Protein AF-A0A1A8C003-F1 (afdb_monomer_lite)

InterPro domains:
  IPR001368 TNFR/NGFR cysteine-rich region [PS50050] (21-54)
  IPR052302 Neurotrophin receptor-related death domain-containing protein [PTHR46605] (3-60)

Secondary structure (DSSP, 8-state):
-HHHHHHHTS------------TTS-B-TTSPBPPPPPTTEEEEE-SSSS--EEEE-----

Organism: Nothobranchius kadleci (NCBI:txid1051664)

pLDDT: mean 79.95, std 17.05, range [53.69, 96.19]

Structure (mmCIF, N/CA/C/O backbone):
data_AF-A0A1A8C003-F1
#
_entry.id   AF-A0A1A8C003-F1
#
loop_
_atom_site.group_PDB
_atom_site.id
_atom_site.type_symbol
_atom_site.label_atom_id
_atom_site.label_alt_id
_atom_site.label_comp_id
_atom_site.label_asym_id
_atom_site.label_entity_id
_atom_site.label_seq_id
_atom_site.pdbx_PDB_ins_code
_atom_site.Cartn_x
_atom_site.Cartn_y
_atom_site.Cartn_z
_atom_site.occupancy
_atom_site.B_iso_or_equiv
_atom_site.auth_seq_id
_atom_site.auth_comp_id
_atom_site.auth_asym_id
_atom_site.auth_atom_id
_atom_site.pdbx_PDB_model_num
ATOM 1 N N . MET A 1 1 ? 50.233 23.741 5.175 1.00 57.38 1 MET A N 1
ATOM 2 C CA . MET A 1 1 ? 49.596 24.018 3.863 1.00 57.38 1 MET A CA 1
ATOM 3 C C . MET A 1 1 ? 48.927 22.780 3.259 1.00 57.38 1 MET A C 1
ATOM 5 O O . MET A 1 1 ? 47.765 22.868 2.907 1.0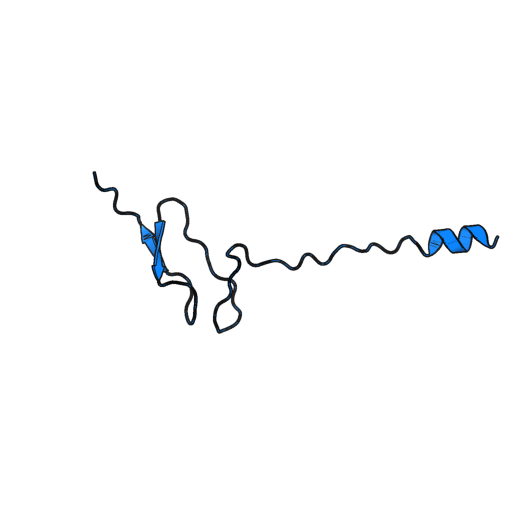0 57.38 1 MET A O 1
ATOM 9 N N . LYS A 1 2 ? 49.591 21.613 3.197 1.00 53.69 2 LYS A N 1
ATOM 10 C CA . LYS A 1 2 ? 49.024 20.378 2.599 1.00 53.69 2 LYS A CA 1
ATOM 11 C C . LYS A 1 2 ? 47.954 19.666 3.446 1.00 53.69 2 LYS A C 1
ATOM 13 O O . LYS A 1 2 ? 47.085 19.018 2.885 1.00 53.69 2 LYS A O 1
ATOM 18 N N . ALA A 1 3 ? 47.985 19.823 4.773 1.00 55.59 3 ALA A N 1
ATOM 19 C CA . ALA A 1 3 ? 47.026 19.169 5.674 1.00 55.59 3 ALA A CA 1
ATOM 20 C C . ALA A 1 3 ? 45.637 19.838 5.695 1.00 55.59 3 ALA A C 1
ATOM 22 O O . ALA A 1 3 ? 44.634 19.155 5.849 1.00 55.59 3 ALA A O 1
ATOM 23 N N . VAL A 1 4 ? 45.563 21.159 5.481 1.00 57.53 4 VAL A N 1
ATOM 24 C CA . VAL A 1 4 ? 44.289 21.911 5.477 1.00 57.53 4 VAL A CA 1
ATOM 25 C C . VAL A 1 4 ? 43.446 21.554 4.247 1.00 57.53 4 VAL A C 1
ATOM 27 O O . VAL A 1 4 ? 42.235 21.394 4.347 1.00 57.53 4 VAL A O 1
ATOM 30 N N . LEU A 1 5 ? 44.105 21.335 3.105 1.00 57.69 5 LEU A N 1
ATOM 31 C CA . LEU A 1 5 ? 43.476 20.856 1.869 1.00 57.69 5 LEU A CA 1
ATOM 32 C C . LEU A 1 5 ? 42.845 19.464 2.026 1.00 57.69 5 LEU A C 1
ATOM 34 O O . LEU A 1 5 ? 41.852 19.173 1.370 1.00 57.69 5 LEU A O 1
ATOM 38 N N . PHE A 1 6 ? 43.392 18.623 2.909 1.00 55.38 6 PHE A N 1
ATOM 39 C CA . PHE A 1 6 ? 42.896 17.264 3.135 1.00 55.38 6 PHE A CA 1
ATOM 40 C C . PHE A 1 6 ? 41.595 17.239 3.954 1.00 55.38 6 PHE A C 1
ATOM 42 O O . PHE A 1 6 ? 40.736 16.398 3.711 1.00 55.38 6 PHE A O 1
ATOM 49 N N . PHE A 1 7 ? 41.414 18.189 4.877 1.00 55.50 7 PHE A N 1
ATOM 50 C CA . PHE A 1 7 ? 40.189 18.307 5.678 1.00 55.50 7 PHE A CA 1
ATOM 51 C C . PHE A 1 7 ? 39.028 18.973 4.926 1.00 55.50 7 PHE A C 1
ATOM 53 O O . PHE A 1 7 ? 37.875 18.658 5.200 1.00 55.50 7 PHE A O 1
ATOM 60 N N . LEU A 1 8 ? 39.308 19.835 3.943 1.00 56.50 8 LEU A N 1
ATOM 61 C CA . LEU A 1 8 ? 38.274 20.478 3.116 1.00 56.50 8 LEU A CA 1
ATOM 62 C C . LEU A 1 8 ? 37.565 19.506 2.153 1.00 56.50 8 LEU A C 1
ATOM 64 O O . LEU A 1 8 ? 36.459 19.795 1.713 1.00 56.50 8 LEU A O 1
ATOM 68 N N . MET A 1 9 ? 38.173 18.356 1.845 1.00 57.66 9 MET A N 1
ATOM 69 C CA . MET A 1 9 ? 37.630 17.357 0.909 1.00 57.66 9 MET A CA 1
ATOM 70 C C . MET A 1 9 ? 36.792 16.254 1.578 1.00 57.66 9 MET A C 1
ATOM 72 O O . MET A 1 9 ? 36.202 15.436 0.879 1.00 57.66 9 MET A O 1
ATOM 76 N N . LEU A 1 10 ? 36.727 16.214 2.914 1.00 59.00 10 LEU A N 1
ATOM 77 C CA . LEU A 1 10 ? 35.948 15.221 3.677 1.00 59.00 10 LEU A CA 1
ATOM 78 C C . LEU A 1 10 ? 34.594 15.766 4.170 1.00 59.00 10 LEU A C 1
ATOM 80 O O . LEU A 1 10 ? 33.905 15.102 4.936 1.00 59.00 10 LEU A O 1
ATOM 84 N N . GLY A 1 11 ? 34.218 16.972 3.739 1.00 60.38 11 GLY A N 1
ATOM 85 C CA . GLY A 1 11 ? 32.951 17.626 4.069 1.00 60.38 11 GLY A CA 1
ATOM 86 C C . GLY A 1 11 ? 31.897 17.490 2.975 1.00 60.38 11 GLY A C 1
ATOM 87 O O . GLY A 1 11 ? 31.191 18.457 2.719 1.00 60.38 11 GLY A O 1
ATOM 88 N N . LEU A 1 12 ? 31.829 16.348 2.281 1.00 58.91 12 LEU A N 1
ATOM 89 C CA . LEU A 1 12 ? 30.720 16.080 1.368 1.00 58.91 12 LEU A CA 1
ATOM 90 C C . LEU A 1 12 ? 29.703 15.186 2.069 1.00 58.91 12 LEU A C 1
ATOM 92 O O . LEU A 1 12 ? 29.833 13.963 2.111 1.00 58.91 12 LEU A O 1
ATOM 96 N N . ASP A 1 13 ? 28.727 15.871 2.658 1.00 57.31 13 ASP A N 1
ATOM 97 C CA . ASP A 1 13 ? 27.392 15.424 3.021 1.00 57.31 13 ASP A CA 1
ATOM 98 C C . ASP A 1 13 ? 26.889 14.272 2.146 1.00 57.31 13 ASP A C 1
ATOM 100 O O . ASP A 1 13 ? 26.211 14.443 1.133 1.00 57.31 13 ASP A O 1
ATOM 104 N N . TRP A 1 14 ? 27.164 13.055 2.590 1.00 57.03 14 TRP A N 1
ATOM 105 C 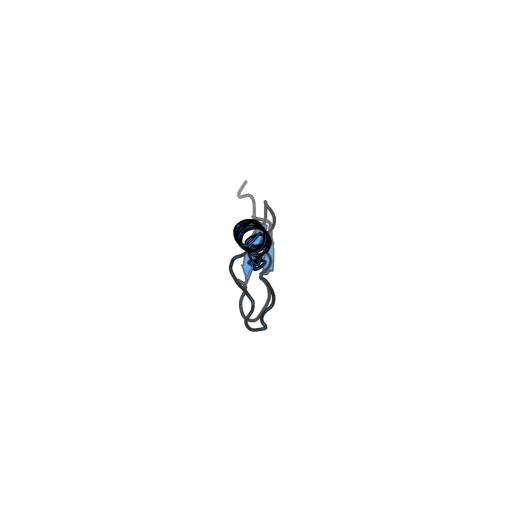CA . TRP A 1 14 ? 26.316 11.912 2.318 1.00 57.03 14 TRP A CA 1
ATOM 106 C C . TRP A 1 14 ? 25.015 12.093 3.110 1.00 57.03 14 TRP A C 1
ATOM 108 O O . TRP A 1 14 ? 24.759 11.437 4.119 1.00 57.03 14 TRP A O 1
ATOM 118 N N . ALA A 1 15 ? 24.180 13.030 2.653 1.00 60.28 15 ALA A N 1
ATOM 119 C CA . ALA A 1 15 ? 22.751 12.950 2.889 1.00 60.28 15 ALA A CA 1
ATOM 120 C C . ALA A 1 15 ? 22.313 11.617 2.278 1.00 60.28 15 ALA A C 1
ATOM 122 O O . ALA A 1 15 ? 22.146 11.486 1.066 1.00 60.28 15 ALA A O 1
ATOM 123 N N . LEU A 1 16 ? 22.281 10.595 3.132 1.00 56.00 16 LEU A N 1
ATOM 124 C CA . LEU A 1 16 ? 21.811 9.262 2.820 1.00 56.00 16 LEU A CA 1
ATOM 125 C C . LEU A 1 16 ? 20.495 9.415 2.075 1.00 56.00 16 LEU A C 1
ATOM 127 O O . LEU A 1 16 ? 19.570 10.045 2.587 1.00 56.00 16 LEU A O 1
ATOM 131 N N . ALA A 1 17 ? 20.465 8.890 0.852 1.00 54.03 17 ALA A N 1
ATOM 132 C CA . ALA A 1 17 ? 19.271 8.800 0.043 1.00 54.03 17 ALA A CA 1
ATOM 133 C C . ALA A 1 17 ? 18.140 8.267 0.927 1.00 54.03 17 ALA A C 1
ATOM 135 O O . ALA A 1 17 ? 18.134 7.092 1.298 1.00 54.03 17 ALA A O 1
ATOM 136 N N . SER A 1 18 ? 17.212 9.147 1.309 1.00 57.16 18 SER A N 1
ATOM 137 C CA . SER A 1 18 ? 15.907 8.725 1.791 1.00 57.16 18 SER A CA 1
ATOM 138 C C . SER A 1 18 ? 15.228 8.146 0.564 1.00 57.16 18 SER A C 1
ATOM 140 O O . SER A 1 18 ? 14.554 8.847 -0.184 1.00 57.16 18 SER A O 1
ATOM 142 N N . GLU A 1 19 ? 15.513 6.877 0.270 1.00 60.38 19 GLU A N 1
ATOM 143 C CA . GLU A 1 19 ? 14.577 6.066 -0.484 1.00 60.38 19 GLU A CA 1
ATOM 144 C C . GLU A 1 19 ? 13.290 6.160 0.324 1.00 60.38 19 GLU A C 1
ATOM 146 O O . GLU A 1 19 ? 13.201 5.563 1.400 1.00 60.38 19 GLU A O 1
ATOM 151 N N . ASP A 1 20 ? 12.350 6.989 -0.130 1.00 64.12 20 ASP A N 1
ATOM 152 C CA . ASP A 1 20 ? 11.010 7.081 0.429 1.00 64.12 20 ASP A CA 1
ATOM 153 C C . ASP A 1 20 ? 10.361 5.710 0.244 1.00 64.12 20 ASP A C 1
ATOM 155 O O . ASP A 1 20 ? 9.662 5.424 -0.730 1.00 64.12 20 ASP A O 1
ATOM 159 N N . LYS A 1 21 ? 10.691 4.795 1.158 1.00 77.94 21 LYS A N 1
ATOM 160 C CA . LYS A 1 21 ? 10.150 3.452 1.179 1.00 77.94 21 LYS A CA 1
ATOM 161 C C . LYS A 1 21 ? 8.667 3.630 1.386 1.00 77.94 21 LYS A C 1
ATOM 163 O O . LYS A 1 21 ? 8.234 4.212 2.379 1.00 77.94 21 LYS A O 1
ATOM 168 N N . CYS A 1 22 ? 7.902 3.132 0.422 1.00 86.75 22 CYS A N 1
ATOM 169 C CA . CYS A 1 22 ? 6.459 3.117 0.506 1.00 86.75 22 CYS A CA 1
ATOM 170 C C . CYS A 1 22 ? 6.044 2.600 1.902 1.00 86.75 22 CYS A C 1
ATOM 172 O O . CYS A 1 22 ? 6.496 1.517 2.282 1.00 86.75 22 CYS A O 1
ATOM 174 N N . PRO A 1 23 ? 5.232 3.338 2.687 1.00 87.56 23 PRO A N 1
ATOM 175 C CA . PRO A 1 23 ? 4.937 2.984 4.082 1.00 87.56 23 PRO A CA 1
ATOM 176 C C . PRO A 1 23 ? 4.294 1.605 4.255 1.00 87.56 23 PRO A C 1
ATOM 178 O O . PRO A 1 23 ? 4.426 0.971 5.298 1.0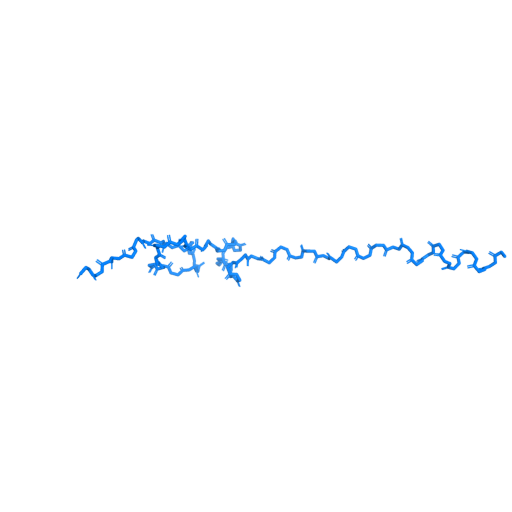0 87.56 23 PRO A O 1
ATOM 181 N N . SER A 1 24 ? 3.610 1.125 3.216 1.00 87.62 24 SER A N 1
ATOM 182 C CA . SER A 1 24 ? 3.021 -0.215 3.152 1.00 87.62 24 SER A CA 1
ATOM 183 C C . SER A 1 24 ? 4.018 -1.322 2.801 1.00 87.62 24 SER A C 1
ATOM 185 O O . SER A 1 24 ? 3.665 -2.498 2.876 1.00 87.62 24 SER A O 1
ATOM 187 N N . GLY A 1 25 ? 5.241 -0.968 2.399 1.00 90.25 25 GLY A N 1
ATOM 188 C CA . GLY A 1 25 ? 6.284 -1.887 1.948 1.00 90.25 25 GLY A CA 1
ATOM 189 C C . GLY A 1 25 ? 6.008 -2.545 0.594 1.00 90.25 25 GLY A C 1
ATOM 190 O O . GLY A 1 25 ? 6.759 -3.436 0.202 1.00 90.25 25 GLY A O 1
ATOM 191 N N . GLN A 1 26 ? 4.941 -2.148 -0.108 1.00 90.50 26 GLN A N 1
ATOM 192 C CA . GLN A 1 26 ? 4.492 -2.773 -1.352 1.00 90.50 26 GLN A CA 1
ATOM 193 C C . GLN A 1 26 ? 4.051 -1.724 -2.374 1.00 90.50 26 GLN A C 1
ATOM 195 O O . GLN A 1 26 ? 3.540 -0.663 -2.012 1.00 90.50 26 GLN A O 1
ATOM 200 N N . ASN A 1 27 ? 4.196 -2.068 -3.653 1.00 93.50 27 ASN A N 1
ATOM 201 C CA . ASN A 1 27 ? 3.774 -1.243 -4.780 1.00 93.50 27 ASN A CA 1
ATOM 202 C C . ASN A 1 27 ? 2.778 -2.030 -5.640 1.00 93.50 27 ASN A C 1
ATOM 204 O O . ASN A 1 27 ? 2.821 -3.262 -5.674 1.00 93.50 27 ASN A O 1
ATOM 208 N N . THR A 1 28 ? 1.911 -1.327 -6.364 1.00 94.50 28 THR A N 1
ATOM 209 C CA . THR A 1 28 ? 1.059 -1.937 -7.385 1.00 94.50 28 THR A CA 1
ATOM 210 C C . THR A 1 28 ? 1.904 -2.478 -8.539 1.00 94.50 28 THR A C 1
ATOM 212 O O . THR A 1 28 ? 3.059 -2.085 -8.728 1.00 94.50 28 THR A O 1
ATOM 215 N N . THR A 1 29 ? 1.304 -3.318 -9.384 1.00 95.00 29 THR A N 1
ATOM 216 C CA . THR A 1 29 ? 1.905 -3.770 -10.652 1.00 95.00 29 THR A CA 1
ATOM 217 C C . THR A 1 29 ? 2.299 -2.588 -11.557 1.00 95.00 29 THR A C 1
ATOM 219 O O . THR A 1 29 ? 3.196 -2.709 -12.387 1.00 95.00 29 THR A O 1
ATOM 222 N N . PHE A 1 30 ? 1.669 -1.425 -11.361 1.00 93.00 30 PHE A N 1
ATOM 223 C CA . PHE A 1 30 ? 1.928 -0.183 -12.091 1.00 93.00 30 PHE A CA 1
ATOM 224 C C . PHE A 1 30 ? 2.973 0.731 -11.425 1.00 93.00 30 PHE A C 1
ATOM 226 O O . PHE A 1 30 ? 3.289 1.786 -11.969 1.00 93.00 30 PHE A O 1
ATOM 233 N N . GLY A 1 31 ? 3.532 0.336 -10.276 1.00 91.50 31 GLY A N 1
ATOM 234 C CA . GLY A 1 31 ? 4.577 1.087 -9.572 1.00 91.50 31 GLY A CA 1
ATOM 235 C C . GLY A 1 31 ? 4.063 2.152 -8.600 1.00 91.50 31 GLY A C 1
ATOM 236 O O . GLY A 1 31 ? 4.854 2.948 -8.100 1.00 91.50 31 GLY A O 1
ATOM 237 N N . GLU A 1 32 ? 2.763 2.174 -8.299 1.00 93.06 32 GLU A N 1
ATOM 238 C CA . GLU A 1 32 ? 2.197 3.096 -7.310 1.00 93.06 32 GLU A CA 1
ATOM 239 C C . GLU A 1 32 ? 2.341 2.538 -5.891 1.00 93.06 32 GLU A C 1
ATOM 241 O O . GLU A 1 32 ? 2.132 1.351 -5.660 1.00 93.06 32 GLU A O 1
ATOM 246 N N . CYS A 1 33 ? 2.646 3.393 -4.915 1.00 93.25 33 CYS A N 1
ATOM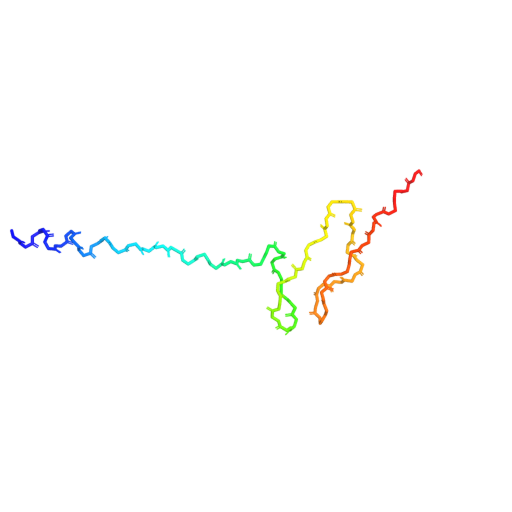 247 C CA . CYS A 1 33 ? 2.737 2.983 -3.514 1.00 93.25 33 CYS A CA 1
ATOM 248 C C . CYS A 1 33 ? 1.369 2.523 -2.979 1.00 93.25 33 CYS A C 1
ATOM 250 O O . CYS A 1 33 ? 0.357 3.224 -3.120 1.00 93.25 33 CYS A O 1
ATOM 252 N N . CYS A 1 34 ? 1.335 1.345 -2.352 1.00 95.19 34 CYS A N 1
ATOM 253 C CA . CYS A 1 34 ? 0.100 0.783 -1.823 1.00 95.19 34 CYS A CA 1
ATOM 254 C C . CYS A 1 34 ? -0.404 1.578 -0.616 1.00 95.19 34 CYS A C 1
ATOM 256 O O . CYS A 1 34 ? 0.364 1.898 0.297 1.00 95.19 34 CYS A O 1
ATOM 258 N N . LYS A 1 35 ? -1.712 1.846 -0.574 1.00 94.31 35 LYS A N 1
ATOM 259 C CA . LYS A 1 35 ? -2.363 2.489 0.579 1.00 94.31 35 LYS A CA 1
ATOM 260 C C . LYS A 1 35 ? -2.527 1.502 1.740 1.00 94.31 35 LYS A C 1
ATOM 262 O O . LYS A 1 35 ? -2.809 0.322 1.517 1.00 94.31 35 LYS A O 1
ATOM 267 N N . GLN A 1 36 ? -2.386 1.994 2.969 1.00 94.31 36 GLN A N 1
ATOM 268 C CA . GLN A 1 36 ? -2.733 1.268 4.195 1.00 94.31 36 GLN A CA 1
ATOM 269 C C . GLN A 1 36 ? -4.154 1.624 4.633 1.00 94.31 36 GLN A C 1
ATOM 271 O O . GLN A 1 36 ? -4.572 2.773 4.488 1.00 94.31 36 GLN A O 1
ATOM 276 N N . CYS A 1 37 ? -4.878 0.646 5.175 1.00 95.00 37 CYS A N 1
ATOM 277 C CA . CYS A 1 37 ? -6.190 0.901 5.756 1.00 95.00 37 CYS A CA 1
ATOM 278 C C . CYS A 1 37 ? -6.053 1.666 7.078 1.00 95.00 37 CYS A C 1
ATOM 280 O O . CYS A 1 37 ? -5.127 1.384 7.849 1.00 95.00 37 CYS A O 1
ATOM 282 N N . PRO A 1 38 ? -6.938 2.641 7.341 1.00 94.19 38 PRO A N 1
ATOM 283 C CA . PRO A 1 38 ? -6.940 3.359 8.604 1.00 94.19 38 PRO A CA 1
ATOM 284 C C . PRO A 1 38 ? -7.354 2.435 9.764 1.00 94.19 38 PRO A C 1
ATOM 286 O O . PRO A 1 38 ? -7.950 1.376 9.545 1.00 94.19 38 PRO A O 1
ATOM 289 N N . 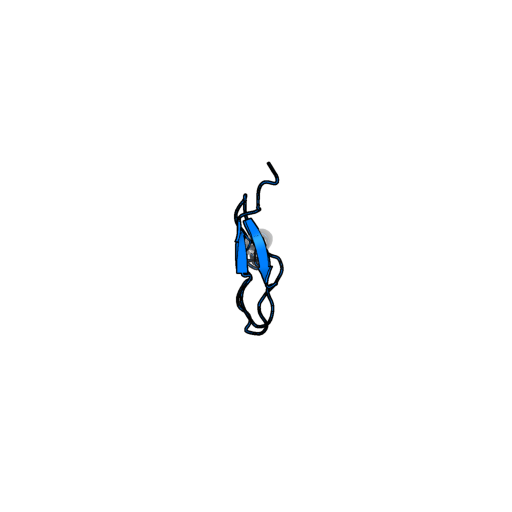PRO A 1 39 ? -7.081 2.831 11.018 1.00 93.00 39 PRO A N 1
ATOM 290 C CA . PRO A 1 39 ? -7.606 2.129 12.184 1.00 93.00 39 PRO A CA 1
ATOM 291 C C . PRO A 1 39 ? -9.134 1.995 12.118 1.00 93.00 39 PRO A C 1
ATOM 293 O O . PRO A 1 39 ? -9.826 2.967 11.825 1.00 93.00 39 PRO A O 1
ATOM 296 N N . GLY A 1 40 ? -9.652 0.801 12.416 1.00 92.62 40 GLY A N 1
ATOM 297 C CA . GLY A 1 40 ? -11.085 0.490 12.325 1.00 92.62 40 GLY A CA 1
ATOM 298 C C . GLY A 1 40 ? -11.532 -0.073 10.971 1.00 92.62 40 GLY A C 1
ATOM 299 O O . GLY A 1 40 ? -12.673 -0.513 10.852 1.00 92.62 40 GLY A O 1
ATOM 300 N N . GLU A 1 41 ? -10.642 -0.127 9.975 1.00 95.25 41 GLU A N 1
ATOM 301 C CA . GLU A 1 41 ? -10.890 -0.782 8.690 1.00 95.25 41 GLU A CA 1
ATOM 302 C C . GLU A 1 41 ? -9.928 -1.954 8.444 1.00 95.25 41 GLU A C 1
ATOM 304 O O . GLU A 1 41 ? -8.770 -1.947 8.866 1.00 95.25 41 GLU A O 1
ATOM 309 N N . GLY A 1 42 ? -10.411 -2.963 7.719 1.00 92.88 42 GLY A N 1
ATOM 310 C CA . GLY A 1 42 ? -9.646 -4.117 7.257 1.00 92.88 42 GLY A CA 1
ATOM 311 C C . GLY A 1 42 ? -9.508 -4.154 5.735 1.00 92.88 42 GLY A C 1
ATOM 312 O O . GLY A 1 42 ? -10.313 -3.580 5.001 1.00 92.88 42 GLY A O 1
ATOM 313 N N . VAL A 1 43 ? -8.481 -4.859 5.252 1.00 94.88 43 VAL A N 1
ATOM 314 C CA . VAL A 1 43 ? -8.246 -5.067 3.815 1.00 94.88 43 VAL A CA 1
ATOM 315 C C . VAL A 1 43 ? -9.273 -6.053 3.256 1.00 94.88 43 VAL A C 1
ATOM 317 O O . VAL A 1 43 ? -9.304 -7.211 3.664 1.00 94.88 43 VAL A O 1
ATOM 320 N N . VAL A 1 44 ? -10.065 -5.610 2.281 1.00 95.00 44 VAL A N 1
ATOM 321 C CA . VAL A 1 44 ? -10.996 -6.455 1.511 1.00 95.00 44 VAL A CA 1
ATOM 322 C C . VAL A 1 44 ? -10.343 -6.940 0.222 1.00 95.00 44 VAL A C 1
ATOM 324 O O . VAL A 1 44 ? -10.427 -8.119 -0.117 1.00 95.00 44 VAL A O 1
ATOM 327 N N . THR A 1 45 ? -9.650 -6.036 -0.471 1.00 94.81 45 THR A N 1
ATOM 328 C CA . THR A 1 45 ? -8.908 -6.347 -1.697 1.00 94.81 45 THR A CA 1
ATOM 329 C C . THR A 1 45 ? -7.441 -5.999 -1.482 1.00 94.81 45 THR A C 1
ATOM 331 O O . THR A 1 45 ? -7.148 -4.851 -1.133 1.00 94.81 45 THR A O 1
ATOM 334 N N . PRO A 1 46 ? -6.512 -6.951 -1.680 1.00 94.12 46 PRO A N 1
ATOM 335 C CA . PRO A 1 46 ? -5.090 -6.700 -1.501 1.00 94.12 46 PRO A CA 1
ATOM 336 C C . PRO A 1 46 ? -4.545 -5.770 -2.586 1.00 94.12 46 PRO A C 1
ATOM 338 O O . PRO A 1 46 ? -5.060 -5.721 -3.703 1.00 94.12 46 PRO A O 1
ATOM 341 N N . CYS A 1 47 ? -3.454 -5.077 -2.268 1.00 95.94 47 CYS A N 1
ATOM 342 C CA . CYS A 1 47 ? -2.732 -4.291 -3.257 1.00 95.94 47 CYS A CA 1
ATOM 343 C C . CYS A 1 47 ? -2.005 -5.203 -4.250 1.00 95.94 47 CYS A C 1
ATOM 345 O O . CYS A 1 47 ? -1.190 -6.036 -3.846 1.00 95.94 47 CYS A O 1
ATOM 347 N N . ARG A 1 48 ? -2.310 -5.049 -5.541 1.00 93.81 48 ARG A N 1
ATOM 348 C CA . ARG A 1 48 ? -1.648 -5.775 -6.632 1.00 93.81 48 ARG A CA 1
ATOM 349 C C . ARG A 1 48 ? -1.822 -5.020 -7.947 1.00 93.81 48 ARG A C 1
ATOM 351 O O . ARG A 1 48 ? -1.188 -3.990 -8.144 1.00 93.81 48 ARG A O 1
ATOM 358 N N . ASP A 1 49 ? -2.721 -5.483 -8.812 1.00 96.12 49 ASP A N 1
ATOM 359 C CA . ASP A 1 49 ? -3.069 -4.803 -10.064 1.00 96.12 49 ASP A CA 1
ATOM 360 C C . ASP A 1 49 ? -3.929 -3.558 -9.799 1.00 96.12 49 ASP A C 1
ATOM 362 O O . ASP A 1 49 ? -3.929 -2.614 -10.577 1.00 96.12 49 ASP A O 1
ATOM 366 N N . SER A 1 50 ? -4.629 -3.519 -8.666 1.00 94.50 50 SER A N 1
ATOM 367 C CA . SER A 1 50 ? -5.323 -2.338 -8.157 1.00 94.50 50 SER A CA 1
ATOM 368 C C . SER A 1 50 ? -4.826 -1.985 -6.758 1.00 94.50 50 SER A C 1
ATOM 370 O O . SER A 1 50 ? -4.155 -2.779 -6.094 1.00 94.50 50 SER A O 1
ATOM 372 N N . GLN A 1 51 ? -5.191 -0.794 -6.293 1.00 96.19 51 GLN A N 1
ATOM 373 C CA . GLN A 1 51 ? -4.919 -0.367 -4.925 1.00 96.19 51 GLN A CA 1
ATOM 374 C C . GLN A 1 51 ? -5.676 -1.204 -3.885 1.00 96.19 51 GLN A C 1
ATOM 376 O O . GLN A 1 51 ? -6.702 -1.818 -4.189 1.00 96.19 51 GLN A O 1
ATOM 381 N N . THR A 1 52 ? -5.178 -1.176 -2.645 1.00 96.00 52 THR A N 1
ATOM 382 C CA . THR A 1 52 ? -5.864 -1.742 -1.477 1.00 96.00 52 THR A CA 1
ATOM 383 C C . THR A 1 52 ? -7.276 -1.168 -1.360 1.00 96.00 52 THR A C 1
ATOM 385 O O . THR A 1 52 ? -7.451 0.053 -1.383 1.00 96.00 52 THR A O 1
ATOM 388 N N . VAL A 1 53 ? -8.274 -2.033 -1.185 1.00 96.19 53 VAL A N 1
ATOM 389 C CA . VAL A 1 53 ? -9.640 -1.622 -0.829 1.00 96.19 53 VAL A CA 1
ATOM 390 C C . VAL A 1 53 ? -9.873 -1.960 0.634 1.00 96.19 53 VAL A C 1
ATOM 392 O O . VAL A 1 53 ? -9.654 -3.101 1.044 1.00 96.19 53 VAL A O 1
ATOM 395 N N . CYS A 1 54 ? -10.315 -0.968 1.397 1.00 95.94 54 CYS A N 1
ATOM 396 C CA . CYS A 1 54 ? -10.564 -1.070 2.827 1.00 95.94 54 CYS A CA 1
ATOM 397 C C . CYS A 1 54 ? -12.069 -1.048 3.105 1.00 95.94 54 CYS A C 1
ATOM 399 O O . CYS A 1 54 ? -12.832 -0.426 2.361 1.00 95.94 54 CYS A O 1
ATOM 401 N N . ALA A 1 55 ? -12.497 -1.747 4.151 1.00 94.88 55 ALA A N 1
ATOM 402 C CA . ALA A 1 55 ? -13.862 -1.673 4.656 1.00 94.88 55 ALA A CA 1
ATOM 403 C C . ALA A 1 55 ? -13.872 -1.673 6.187 1.00 94.88 55 ALA A C 1
ATOM 405 O O . ALA A 1 55 ? -12.963 -2.251 6.788 1.00 94.88 55 ALA A O 1
ATOM 406 N N . PRO A 1 56 ? -14.896 -1.076 6.823 1.00 94.38 56 PRO A N 1
ATOM 407 C CA . PRO A 1 56 ? -15.043 -1.102 8.271 1.00 94.38 56 PRO A CA 1
ATOM 408 C C . PRO A 1 56 ? -15.028 -2.529 8.811 1.00 94.38 56 PRO A C 1
ATOM 410 O O . PRO A 1 56 ? -15.670 -3.424 8.253 1.00 94.38 56 PRO A O 1
ATOM 413 N N . CYS A 1 57 ? -14.324 -2.733 9.919 1.00 89.00 57 CYS A N 1
ATOM 414 C CA . CYS A 1 57 ? -14.485 -3.946 10.700 1.00 89.00 57 CYS A CA 1
ATOM 415 C C . CYS A 1 57 ? -15.934 -4.004 11.195 1.00 89.00 57 CYS A C 1
ATOM 417 O O . CYS A 1 57 ? -16.440 -3.044 11.774 1.00 89.00 57 CYS A O 1
ATOM 419 N N . LEU A 1 58 ? -16.619 -5.122 10.959 1.00 84.88 58 LEU A N 1
ATOM 420 C CA . LEU A 1 58 ? -17.892 -5.371 11.619 1.00 84.88 58 LEU A CA 1
ATOM 421 C C . LEU A 1 58 ? -17.571 -5.707 13.070 1.00 84.88 58 LEU A C 1
ATOM 423 O O . LEU A 1 58 ? -17.059 -6.792 13.346 1.00 84.88 58 LEU A O 1
ATOM 427 N N . ASP A 1 59 ? -17.844 -4.773 13.978 1.00 75.38 59 ASP A N 1
ATOM 428 C CA . ASP A 1 59 ? -17.850 -5.070 15.402 1.00 75.38 59 ASP A CA 1
ATOM 429 C 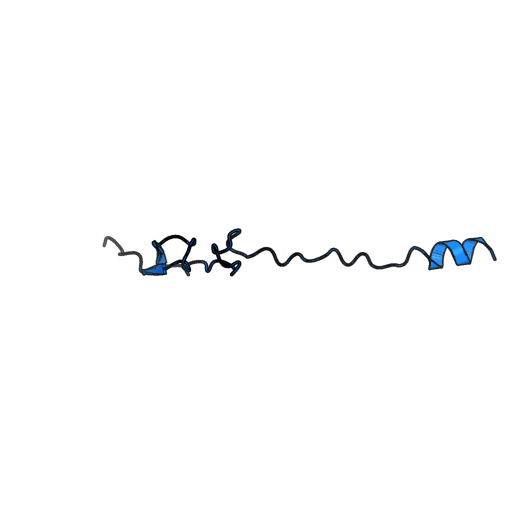C . ASP A 1 59 ? -18.894 -6.167 15.626 1.00 75.38 59 ASP A C 1
ATOM 431 O O . ASP A 1 59 ? -20.104 -5.948 15.522 1.00 75.38 59 ASP A O 1
ATOM 435 N N . SER A 1 60 ? -18.416 -7.389 15.854 1.00 65.00 60 SER A N 1
ATOM 436 C CA . SER A 1 60 ? -19.234 -8.490 16.341 1.00 65.00 60 SER A CA 1
ATOM 437 C C . SER A 1 60 ? -19.638 -8.139 17.771 1.00 65.00 60 SER A C 1
ATOM 439 O O . SER A 1 60 ? -18.902 -8.453 18.707 1.00 65.00 60 SER A O 1
ATOM 441 N N . GLY A 1 61 ? -20.723 -7.372 17.895 1.00 57.16 61 GLY A N 1
ATOM 442 C CA . GLY A 1 61 ? -21.309 -6.960 19.171 1.00 57.16 61 GLY A CA 1
ATOM 443 C C . GLY A 1 61 ? -21.701 -8.127 20.062 1.00 57.16 61 GLY A C 1
ATOM 444 O O . GLY A 1 61 ? -21.918 -9.244 19.536 1.00 57.16 61 GLY A O 1
#

Radius of gyration: 22.75 Å; chains: 1; bounding box: 71×32×31 Å

Sequence (61 aa):
MKAVLFFLMLGLDWALASEDKCPSGQNTTFGECCKQCPPGEGVVTPCRDSQTVCAPCLDSG

Foldseek 3Di:
DVVVVVVVVVPDDPPPPPPVQQPVNDAEPVGHRADDDDPQWDFPDDHYPDHTDIDGDDPPD